Protein AF-R7FK61-F1 (afdb_monomer_lite)

Secondary structure (DSSP, 8-state):
---HHHHHHHHHHHHHHHHHHHHHHHTT-TT--HHHHHHHHHHHHHHHHHHHHHHHHHHHHHHHHHHHTT-----S------TTEEEEEEEEEEETTEEEEEEEEEEEPP--

Structure (mmCIF, N/CA/C/O backbone):
data_AF-R7FK61-F1
#
_entry.id   AF-R7FK61-F1
#
loop_
_atom_site.group_PDB
_atom_site.id
_atom_site.type_symbol
_atom_site.label_atom_id
_atom_site.label_alt_id
_atom_site.label_comp_id
_atom_site.label_asym_id
_atom_site.label_entity_id
_atom_site.label_seq_id
_atom_site.pdbx_PDB_ins_code
_atom_site.Cartn_x
_atom_site.Cartn_y
_atom_site.Cartn_z
_atom_site.occupancy
_atom_site.B_iso_or_equiv
_atom_site.auth_seq_id
_atom_site.auth_comp_id
_atom_site.auth_asym_id
_atom_site.auth_atom_id
_atom_site.pdbx_PDB_model_num
ATOM 1 N N . MET A 1 1 ? 27.140 25.616 -13.637 1.00 66.44 1 MET A N 1
ATOM 2 C CA . MET A 1 1 ? 25.991 25.425 -12.727 1.00 66.44 1 MET A CA 1
ATOM 3 C C . MET A 1 1 ? 24.996 24.550 -13.458 1.00 66.44 1 MET A C 1
ATOM 5 O O . MET A 1 1 ? 24.609 24.931 -14.553 1.00 66.44 1 MET A O 1
ATOM 9 N N . GLU A 1 2 ? 24.659 23.377 -12.923 1.00 71.50 2 GLU A N 1
ATOM 10 C CA . GLU A 1 2 ? 23.578 22.557 -13.493 1.00 71.50 2 GLU A CA 1
ATOM 11 C C . GLU A 1 2 ? 22.232 23.245 -13.276 1.00 71.50 2 GLU A C 1
ATOM 13 O O . GLU A 1 2 ? 22.000 23.845 -12.222 1.00 71.50 2 GLU A O 1
ATOM 18 N N . SER A 1 3 ? 21.357 23.182 -14.281 1.00 86.62 3 SER A N 1
ATOM 19 C CA . SER A 1 3 ? 20.007 23.713 -14.158 1.00 86.62 3 SER A CA 1
ATOM 20 C C . SER A 1 3 ? 19.199 22.845 -13.196 1.00 86.62 3 SER A C 1
ATOM 22 O O . SER A 1 3 ? 19.364 21.627 -13.127 1.00 86.62 3 SER A O 1
ATOM 24 N N . ARG A 1 4 ? 18.247 23.457 -12.484 1.00 83.62 4 ARG A N 1
ATOM 25 C CA . ARG A 1 4 ? 17.279 22.733 -11.643 1.00 83.62 4 ARG A CA 1
ATOM 26 C C . ARG A 1 4 ? 16.542 21.640 -12.430 1.00 83.62 4 ARG A C 1
ATOM 28 O O . ARG A 1 4 ? 16.201 20.609 -11.861 1.00 83.62 4 ARG A O 1
ATOM 35 N N . MET A 1 5 ? 16.314 21.861 -13.725 1.00 84.00 5 MET A N 1
ATOM 36 C CA . MET A 1 5 ? 15.658 20.904 -14.617 1.00 84.00 5 MET A CA 1
ATOM 37 C C . MET A 1 5 ? 16.532 19.670 -14.894 1.00 84.00 5 MET A C 1
ATOM 39 O O . MET A 1 5 ? 16.024 18.551 -14.864 1.00 84.00 5 MET A O 1
ATOM 43 N N . ASP A 1 6 ? 17.844 19.854 -15.051 1.00 82.81 6 ASP A N 1
ATOM 44 C CA . ASP A 1 6 ? 18.799 18.756 -15.257 1.00 82.81 6 ASP A CA 1
ATOM 45 C C . ASP A 1 6 ? 18.880 17.857 -14.018 1.00 82.81 6 ASP A C 1
ATOM 47 O O . ASP A 1 6 ? 18.952 16.632 -14.124 1.00 82.81 6 ASP A O 1
ATOM 51 N N . LEU A 1 7 ? 18.807 18.464 -12.828 1.00 84.50 7 LEU A N 1
ATOM 52 C CA . LEU A 1 7 ? 18.823 17.737 -11.561 1.00 84.50 7 LEU A CA 1
ATOM 53 C C . LEU A 1 7 ? 17.591 16.829 -11.407 1.00 84.50 7 LEU A C 1
ATOM 55 O O . LEU A 1 7 ? 17.720 15.684 -10.978 1.00 84.50 7 LEU A O 1
ATOM 59 N N . VAL A 1 8 ? 16.406 17.322 -11.784 1.00 84.75 8 VAL A N 1
ATOM 60 C CA . VAL A 1 8 ? 15.153 16.548 -11.741 1.00 84.75 8 VAL A CA 1
ATOM 61 C C . VAL A 1 8 ? 15.196 15.394 -12.741 1.00 84.75 8 VAL A C 1
ATOM 63 O O . VAL A 1 8 ? 14.881 14.264 -12.377 1.00 84.75 8 VAL A O 1
ATOM 66 N N . LEU A 1 9 ? 15.656 15.637 -13.972 1.00 85.00 9 LEU A N 1
ATOM 67 C CA . LEU A 1 9 ? 15.772 14.589 -14.992 1.00 85.00 9 LEU A CA 1
ATOM 68 C C . LEU A 1 9 ? 16.705 13.455 -14.552 1.00 85.00 9 LEU A C 1
ATOM 70 O O . LEU A 1 9 ? 16.355 12.285 -14.697 1.00 85.00 9 LEU A O 1
ATOM 74 N N . LYS A 1 10 ? 17.853 13.781 -13.947 1.00 83.94 10 LYS A N 1
ATOM 75 C CA . LYS A 1 10 ? 18.771 12.775 -13.389 1.00 83.94 10 LYS A CA 1
ATOM 76 C C . LYS A 1 10 ? 18.138 11.964 -12.259 1.00 83.94 10 LYS A C 1
ATOM 78 O O . LYS A 1 10 ? 18.364 10.758 -12.167 1.00 83.94 10 LYS A O 1
ATOM 83 N N . GLN A 1 11 ? 17.359 12.611 -11.391 1.00 84.69 11 GLN A N 1
ATOM 84 C CA . GLN A 1 11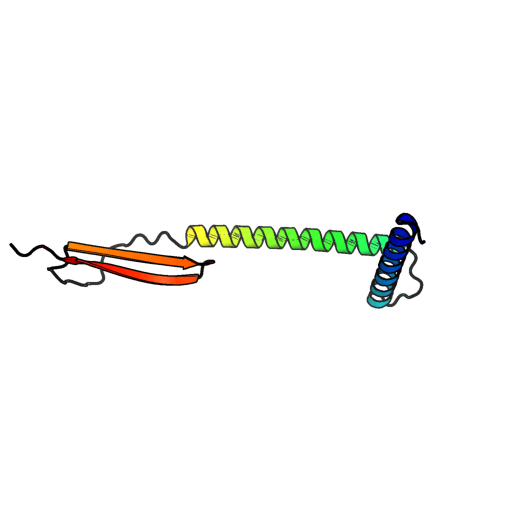 ? 16.654 11.921 -10.309 1.00 84.69 11 GLN A CA 1
ATOM 85 C C . GLN A 1 11 ? 15.610 10.944 -10.855 1.00 84.69 11 GLN A C 1
ATOM 87 O O . GLN A 1 11 ? 15.566 9.799 -10.409 1.00 84.69 11 GLN A O 1
ATOM 92 N N . GLU A 1 12 ? 14.813 11.360 -11.838 1.00 86.25 12 GLU A N 1
ATOM 93 C CA . GLU A 1 12 ? 13.793 10.502 -12.450 1.00 86.25 12 GLU A CA 1
ATOM 94 C C . GLU A 1 12 ? 14.413 9.333 -13.231 1.00 86.25 12 GLU A C 1
ATOM 96 O O . GLU A 1 12 ? 13.970 8.195 -13.084 1.00 86.25 12 GLU A O 1
ATOM 101 N N . GLN A 1 13 ? 15.511 9.561 -13.961 1.00 87.62 13 GLN A N 1
ATOM 102 C CA . GLN A 1 13 ? 16.265 8.486 -14.622 1.00 87.62 13 GLN A CA 1
ATOM 103 C C . GLN A 1 13 ? 16.819 7.461 -13.624 1.00 87.62 13 GLN A C 1
ATOM 105 O O . GLN A 1 13 ? 16.731 6.257 -13.855 1.00 87.62 13 GLN A O 1
ATOM 110 N N . SER A 1 14 ? 17.346 7.923 -12.485 1.00 91.44 14 SER A N 1
ATOM 111 C CA . SER A 1 14 ? 17.847 7.037 -11.427 1.00 91.44 14 SER A CA 1
ATOM 112 C C . SER A 1 14 ? 16.733 6.172 -10.827 1.00 91.44 14 SER A C 1
ATOM 114 O O . SER A 1 14 ? 16.907 4.964 -10.656 1.00 91.44 14 SER A O 1
ATOM 116 N N . LYS A 1 15 ? 15.558 6.758 -10.558 1.00 91.56 15 LYS A N 1
ATOM 117 C CA . LYS A 1 15 ? 14.387 6.014 -10.063 1.00 91.56 15 LYS A CA 1
ATOM 118 C C . LYS A 1 15 ? 13.894 4.981 -11.075 1.00 91.56 15 LYS A C 1
ATOM 120 O O . LYS A 1 15 ? 13.571 3.856 -10.686 1.00 91.56 15 LYS A O 1
ATOM 125 N N . TYR A 1 16 ? 13.844 5.352 -12.354 1.00 90.56 16 TYR A N 1
ATOM 126 C CA . TYR A 1 16 ? 13.462 4.443 -13.429 1.00 90.56 16 TYR A CA 1
ATOM 127 C C . TYR A 1 16 ? 14.396 3.229 -13.476 1.00 90.56 16 TYR A C 1
ATOM 129 O O . TYR A 1 16 ? 13.921 2.096 -13.431 1.00 90.56 16 TYR A O 1
ATOM 137 N N . GLU A 1 17 ? 15.713 3.446 -13.463 1.00 91.81 17 GLU A N 1
ATOM 138 C CA . GLU A 1 17 ? 16.687 2.354 -13.556 1.00 91.81 17 GLU A CA 1
ATOM 139 C C . GLU A 1 17 ? 16.605 1.410 -12.347 1.00 91.81 17 GLU A C 1
ATOM 141 O O . GLU A 1 17 ? 16.605 0.188 -12.494 1.00 91.81 17 GLU A O 1
ATOM 146 N N . GLN A 1 18 ? 16.439 1.958 -11.139 1.00 94.00 18 GLN A N 1
ATOM 147 C CA . GLN A 1 18 ? 16.221 1.150 -9.935 1.00 94.00 18 GLN A CA 1
ATOM 148 C C . GLN A 1 18 ? 14.954 0.294 -10.038 1.00 94.00 18 GLN A C 1
ATOM 150 O O . GLN A 1 18 ? 14.968 -0.885 -9.674 1.00 94.00 18 GLN A O 1
ATOM 155 N N . THR A 1 19 ? 13.870 0.870 -10.560 1.00 91.25 19 THR A N 1
ATOM 156 C CA . THR A 1 19 ? 12.595 0.167 -10.749 1.00 91.25 19 THR A CA 1
ATOM 157 C C . THR A 1 19 ? 12.740 -0.940 -11.787 1.00 91.25 19 THR A C 1
ATOM 159 O O . THR A 1 19 ? 12.369 -2.083 -11.521 1.00 91.25 19 THR A O 1
ATOM 162 N N . ARG A 1 20 ? 13.371 -0.644 -12.927 1.00 91.62 20 ARG A N 1
ATOM 163 C CA . ARG A 1 20 ? 13.679 -1.619 -13.976 1.00 91.62 20 ARG A CA 1
ATOM 164 C C . ARG A 1 20 ? 14.495 -2.785 -13.428 1.00 91.62 20 ARG A C 1
ATOM 166 O O . ARG A 1 20 ? 14.122 -3.941 -13.623 1.00 91.62 20 ARG A O 1
ATOM 173 N N . ILE A 1 21 ? 15.570 -2.508 -12.689 1.00 92.44 21 ILE A N 1
ATOM 174 C CA . ILE A 1 21 ? 16.411 -3.539 -12.063 1.00 92.44 21 ILE A CA 1
ATOM 175 C C . ILE A 1 21 ? 15.598 -4.393 -11.084 1.00 92.44 21 ILE A C 1
ATOM 177 O O . ILE A 1 21 ? 15.741 -5.615 -11.076 1.00 92.44 21 ILE A O 1
ATOM 181 N N . ARG A 1 22 ? 14.745 -3.777 -10.259 1.00 94.44 22 ARG A N 1
ATOM 182 C CA . ARG A 1 22 ? 13.895 -4.491 -9.297 1.00 94.44 22 ARG A CA 1
ATOM 183 C C . ARG A 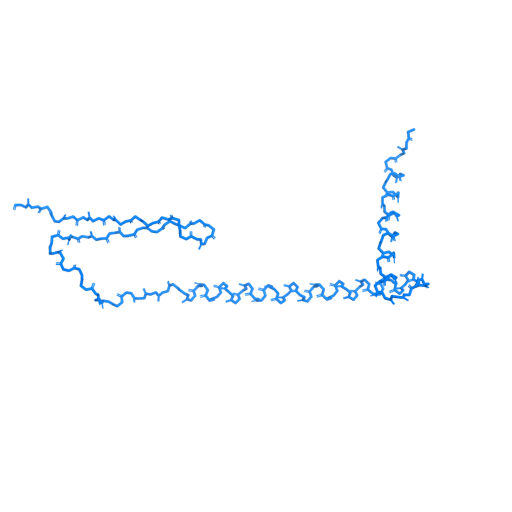1 22 ? 12.945 -5.457 -10.005 1.00 94.44 22 ARG A C 1
ATOM 185 O O . ARG A 1 22 ? 12.941 -6.639 -9.673 1.00 94.44 22 ARG A O 1
ATOM 192 N N . VAL A 1 23 ? 12.182 -4.962 -10.979 1.00 92.19 23 VAL A N 1
ATOM 193 C CA . VAL A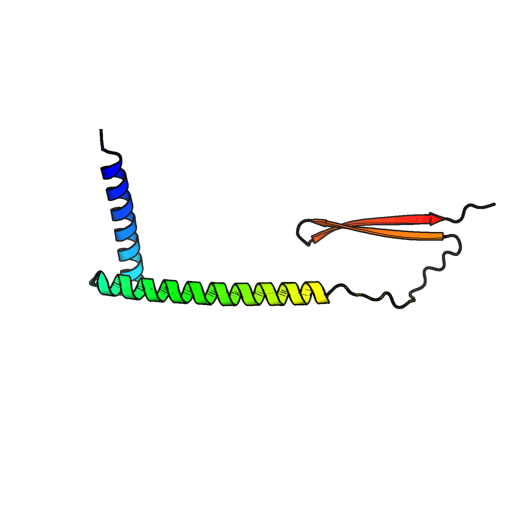 1 23 ? 11.153 -5.734 -11.695 1.00 92.19 23 VAL A CA 1
ATOM 194 C C . VAL A 1 23 ? 11.794 -6.862 -12.504 1.00 92.19 23 VAL A C 1
ATOM 196 O O . VAL A 1 23 ? 11.443 -8.028 -12.340 1.00 92.19 23 VAL A O 1
ATOM 199 N N . THR A 1 24 ? 12.817 -6.552 -13.303 1.00 91.12 24 THR A N 1
ATOM 200 C CA . THR A 1 24 ? 13.514 -7.558 -14.127 1.00 91.12 24 THR A CA 1
ATOM 201 C C . THR A 1 24 ? 14.162 -8.666 -13.293 1.00 91.12 24 THR A C 1
ATOM 203 O O . THR A 1 24 ? 14.166 -9.825 -13.708 1.00 91.12 24 THR A O 1
ATOM 206 N N . ARG A 1 25 ? 14.685 -8.345 -12.098 1.00 91.50 25 ARG A N 1
ATOM 207 C CA . ARG A 1 25 ? 15.209 -9.345 -11.154 1.00 91.50 25 ARG A CA 1
ATOM 208 C C . ARG A 1 25 ? 14.104 -10.173 -10.514 1.00 91.50 25 ARG A C 1
ATOM 210 O O . ARG A 1 25 ? 14.253 -11.385 -10.445 1.00 91.50 25 ARG A O 1
ATOM 217 N N . HIS A 1 26 ? 13.023 -9.542 -10.058 1.00 91.50 26 HIS A N 1
ATOM 218 C CA . HIS A 1 26 ? 11.911 -10.245 -9.419 1.00 91.50 26 HIS A CA 1
ATOM 219 C C . HIS A 1 26 ? 11.271 -11.273 -10.363 1.00 91.50 26 HIS A C 1
ATOM 221 O O . HIS A 1 26 ? 11.002 -12.401 -9.960 1.00 91.50 26 HIS A O 1
ATOM 227 N N . HIS A 1 27 ? 11.134 -10.918 -11.643 1.00 89.00 27 HIS A N 1
ATOM 228 C CA . HIS A 1 27 ? 10.557 -11.781 -12.675 1.00 89.00 27 HIS A CA 1
ATOM 229 C C . HIS A 1 27 ? 11.586 -12.625 -13.444 1.00 89.00 27 HIS A C 1
ATOM 231 O O . HIS A 1 27 ? 11.231 -13.273 -14.426 1.00 89.00 27 HIS A O 1
ATOM 237 N N . ASN A 1 28 ? 12.862 -12.627 -13.032 1.00 90.56 28 ASN A N 1
ATOM 238 C CA . ASN A 1 28 ? 13.955 -13.351 -13.698 1.00 90.56 28 ASN A CA 1
ATOM 239 C C . ASN A 1 28 ? 14.061 -13.107 -15.222 1.00 90.56 28 ASN A C 1
ATOM 241 O O . ASN A 1 28 ? 14.549 -13.963 -15.960 1.00 90.56 28 ASN A O 1
ATOM 245 N N . ASN A 1 29 ? 13.660 -11.928 -15.703 1.00 89.62 29 ASN A N 1
ATOM 246 C CA . ASN A 1 29 ? 13.718 -11.554 -17.115 1.00 89.62 29 ASN A CA 1
ATOM 247 C C . ASN A 1 29 ? 14.466 -10.227 -17.282 1.00 89.62 29 ASN A C 1
ATOM 249 O O . ASN A 1 29 ? 13.919 -9.150 -17.060 1.00 89.62 29 ASN A O 1
ATOM 253 N N . ARG A 1 30 ? 15.732 -10.309 -17.707 1.00 84.94 30 ARG A N 1
ATOM 254 C CA . ARG A 1 30 ? 16.615 -9.142 -17.888 1.00 84.94 30 ARG A CA 1
ATOM 255 C C . ARG A 1 30 ? 16.291 -8.302 -19.127 1.00 84.94 30 ARG A C 1
ATOM 257 O O . ARG A 1 30 ? 16.696 -7.146 -19.177 1.00 84.94 30 ARG A O 1
ATOM 264 N N . ASN A 1 31 ? 15.565 -8.863 -20.093 1.00 88.38 31 ASN A N 1
ATOM 265 C CA . ASN A 1 31 ? 15.281 -8.231 -21.386 1.00 88.38 31 ASN A CA 1
ATOM 266 C C . ASN A 1 31 ? 13.831 -7.742 -21.494 1.00 88.38 31 ASN A C 1
ATOM 268 O O . ASN A 1 31 ? 13.312 -7.587 -22.595 1.00 88.38 31 ASN A O 1
ATOM 272 N N . MET A 1 32 ? 13.180 -7.513 -20.355 1.00 90.19 32 MET A N 1
ATOM 273 C CA . MET A 1 32 ? 11.808 -7.028 -20.302 1.00 90.19 32 MET A CA 1
ATOM 274 C C . MET A 1 32 ? 11.685 -5.648 -20.960 1.00 90.19 32 MET A C 1
ATOM 276 O O . MET A 1 32 ? 12.506 -4.752 -20.731 1.00 90.19 32 MET A O 1
ATOM 280 N N . SER A 1 33 ? 10.665 -5.481 -21.791 1.00 92.88 33 SER A N 1
ATOM 281 C CA . SER A 1 33 ? 10.330 -4.205 -22.410 1.00 92.88 33 SER A CA 1
ATOM 282 C C . SER A 1 33 ? 9.692 -3.251 -21.400 1.00 92.88 33 SER A C 1
ATOM 284 O O . SER A 1 33 ? 9.087 -3.663 -20.413 1.00 92.88 33 SER A O 1
ATOM 286 N N . ASP A 1 34 ? 9.781 -1.952 -21.671 1.00 90.19 34 ASP A N 1
ATOM 287 C CA . ASP A 1 34 ? 9.175 -0.921 -20.820 1.00 90.19 34 ASP A CA 1
ATOM 288 C C . ASP A 1 34 ? 7.662 -1.095 -20.711 1.00 90.19 34 ASP A C 1
ATOM 290 O O . ASP A 1 34 ? 7.088 -0.845 -19.657 1.00 90.19 34 ASP A O 1
ATOM 294 N N . LYS A 1 35 ? 7.026 -1.579 -21.784 1.00 93.62 35 LYS A N 1
ATOM 295 C CA . LYS A 1 35 ? 5.599 -1.892 -21.795 1.00 93.62 35 LYS A CA 1
ATOM 296 C C . LYS A 1 35 ? 5.264 -2.995 -20.788 1.00 93.62 35 LYS A C 1
ATOM 298 O O . LYS A 1 35 ? 4.377 -2.797 -19.970 1.00 93.62 35 LYS A O 1
ATOM 303 N N . GLU A 1 36 ? 6.000 -4.105 -20.814 1.00 91.12 36 GLU A N 1
ATOM 304 C CA . GLU A 1 36 ? 5.810 -5.214 -19.866 1.00 91.12 36 GLU A CA 1
ATOM 305 C C . GLU A 1 36 ? 6.082 -4.773 -18.421 1.00 91.12 36 GLU A C 1
ATOM 307 O O . GLU A 1 36 ? 5.347 -5.144 -17.512 1.00 91.12 36 GLU A O 1
ATOM 312 N N . ILE A 1 37 ? 7.099 -3.931 -18.198 1.00 91.94 37 ILE A N 1
ATOM 313 C CA . ILE A 1 37 ? 7.378 -3.365 -16.869 1.00 91.94 37 ILE A CA 1
ATOM 314 C C . ILE A 1 37 ? 6.198 -2.513 -16.388 1.00 91.94 37 ILE A C 1
ATOM 316 O O . ILE A 1 37 ? 5.802 -2.623 -15.232 1.00 91.94 37 ILE A O 1
ATOM 320 N N . ILE A 1 38 ? 5.634 -1.662 -17.251 1.00 92.38 38 ILE A N 1
ATOM 321 C CA . ILE A 1 38 ? 4.485 -0.814 -16.904 1.00 92.38 38 ILE A CA 1
ATOM 322 C C . ILE A 1 38 ? 3.247 -1.660 -16.594 1.00 92.38 38 ILE A C 1
ATOM 324 O O . ILE A 1 38 ? 2.555 -1.357 -15.626 1.00 92.38 38 ILE A O 1
ATOM 328 N N . GLU A 1 39 ? 2.977 -2.705 -17.379 1.00 93.00 39 GLU A N 1
ATOM 329 C CA . GLU A 1 39 ? 1.854 -3.624 -17.145 1.00 93.00 39 GLU A CA 1
ATOM 330 C C . GLU A 1 39 ? 1.987 -4.319 -15.782 1.00 93.00 39 GLU A C 1
ATOM 332 O O . GLU A 1 39 ? 1.068 -4.248 -14.972 1.00 93.00 39 GLU A O 1
ATOM 337 N N . LEU A 1 40 ? 3.168 -4.856 -15.458 1.00 93.50 40 LEU A N 1
ATOM 338 C CA . LEU A 1 40 ? 3.421 -5.470 -14.148 1.00 93.50 40 LEU A CA 1
ATOM 339 C C . LEU A 1 40 ? 3.271 -4.481 -12.989 1.00 93.50 40 LEU A C 1
ATOM 341 O O . LEU A 1 40 ? 2.711 -4.812 -11.948 1.00 93.50 40 LEU A O 1
ATOM 345 N N . LEU A 1 41 ? 3.761 -3.250 -13.155 1.00 92.81 41 LEU A N 1
ATOM 346 C CA . LEU A 1 41 ? 3.605 -2.215 -12.134 1.00 92.81 41 LEU A CA 1
ATOM 347 C C . LEU A 1 41 ? 2.139 -1.801 -11.955 1.00 92.81 41 LEU A C 1
ATOM 349 O O . LEU A 1 41 ? 1.745 -1.448 -10.844 1.00 92.81 41 LEU A O 1
ATOM 353 N N . ALA A 1 42 ? 1.333 -1.822 -13.018 1.00 93.00 42 ALA A N 1
ATOM 354 C CA . ALA A 1 42 ? -0.096 -1.547 -12.927 1.00 93.00 42 ALA A CA 1
ATOM 355 C C . ALA A 1 42 ? -0.813 -2.632 -12.111 1.00 93.00 42 ALA A C 1
ATOM 357 O O . ALA A 1 42 ? -1.584 -2.289 -11.210 1.00 93.00 42 ALA A O 1
ATOM 358 N N . ASP A 1 43 ? -0.480 -3.901 -12.355 1.00 93.88 43 ASP A N 1
ATOM 359 C CA . ASP A 1 43 ? -0.998 -5.039 -11.593 1.00 93.88 43 ASP A CA 1
ATOM 360 C C . ASP A 1 43 ? -0.582 -4.957 -10.111 1.00 93.88 43 ASP A C 1
ATOM 362 O O . ASP A 1 43 ? -1.426 -5.081 -9.221 1.00 93.88 43 ASP A O 1
ATOM 366 N N . GLU A 1 44 ? 0.693 -4.647 -9.821 1.00 91.88 44 GLU A N 1
ATOM 367 C CA . GLU A 1 44 ? 1.180 -4.424 -8.446 1.00 91.88 44 GLU A CA 1
ATOM 368 C C . GLU A 1 44 ? 0.374 -3.317 -7.738 1.00 91.88 44 GLU A C 1
ATOM 370 O O . GLU A 1 44 ? -0.007 -3.445 -6.571 1.00 91.88 44 GLU A O 1
ATOM 375 N N . VAL A 1 45 ? 0.098 -2.207 -8.430 1.00 93.88 45 VAL A N 1
ATOM 376 C CA . VAL A 1 45 ? -0.688 -1.092 -7.877 1.00 93.88 45 VAL A CA 1
ATOM 377 C C . VAL A 1 45 ? -2.124 -1.516 -7.579 1.00 93.88 45 VAL A C 1
ATOM 379 O O . VAL A 1 45 ? -2.685 -1.090 -6.564 1.00 93.88 45 VAL A O 1
ATOM 382 N N . GLU A 1 46 ? -2.735 -2.329 -8.436 1.00 94.88 46 GLU A N 1
ATOM 383 C CA . GLU A 1 46 ? -4.077 -2.855 -8.202 1.00 94.88 46 GLU A CA 1
ATOM 384 C C . GLU A 1 46 ? -4.116 -3.796 -6.991 1.00 94.88 46 GLU A C 1
ATOM 386 O O . GLU A 1 46 ? -4.990 -3.649 -6.130 1.00 94.88 46 GLU A O 1
ATOM 391 N N . GLU A 1 47 ? -3.118 -4.669 -6.842 1.00 94.31 47 GLU A N 1
ATOM 392 C CA . GLU A 1 47 ? -2.971 -5.522 -5.660 1.00 94.31 47 GLU A CA 1
ATOM 393 C C . GLU A 1 47 ? -2.854 -4.686 -4.376 1.00 94.31 47 GLU A C 1
ATOM 395 O O . GLU A 1 47 ? -3.575 -4.924 -3.401 1.00 94.31 47 GLU A O 1
ATOM 400 N N . TYR A 1 48 ? -2.009 -3.647 -4.371 1.00 94.44 48 TYR A N 1
ATOM 401 C CA . TYR A 1 48 ? -1.878 -2.761 -3.212 1.00 94.44 48 TYR A CA 1
ATOM 402 C C . TYR A 1 48 ? -3.183 -2.038 -2.875 1.00 94.44 48 TYR A C 1
ATOM 404 O O . TYR A 1 48 ? -3.521 -1.909 -1.697 1.00 94.44 48 TYR A O 1
ATOM 412 N N . ARG A 1 49 ? -3.947 -1.594 -3.879 1.00 93.69 49 ARG A N 1
ATOM 413 C CA . ARG A 1 49 ? -5.263 -0.974 -3.656 1.00 93.69 49 ARG A CA 1
ATOM 414 C C . ARG A 1 49 ? -6.244 -1.945 -3.009 1.00 93.69 49 ARG A C 1
ATOM 416 O O . ARG A 1 49 ? -6.975 -1.539 -2.108 1.00 93.69 49 ARG A O 1
ATOM 423 N N . ASN A 1 50 ? -6.257 -3.204 -3.437 1.00 95.06 50 ASN A N 1
ATOM 424 C CA . ASN A 1 50 ? -7.124 -4.222 -2.845 1.00 95.06 50 ASN A CA 1
ATOM 425 C C . ASN A 1 50 ? -6.723 -4.522 -1.397 1.00 95.06 50 ASN A C 1
ATOM 427 O O . ASN A 1 50 ? -7.577 -4.499 -0.514 1.00 95.06 50 ASN A O 1
ATOM 431 N N . ARG A 1 51 ? -5.423 -4.656 -1.119 1.00 93.12 51 ARG A N 1
ATOM 432 C CA . ARG A 1 51 ? -4.909 -4.840 0.249 1.00 93.12 51 ARG A CA 1
ATOM 433 C C . ARG A 1 51 ? -5.258 -3.677 1.178 1.00 93.12 51 ARG A C 1
ATOM 435 O O . ARG A 1 51 ? -5.562 -3.903 2.345 1.00 93.12 51 ARG A O 1
ATOM 442 N N . ILE A 1 52 ? -5.229 -2.437 0.682 1.00 93.75 52 ILE A N 1
ATOM 443 C CA . ILE A 1 52 ? -5.658 -1.263 1.460 1.00 93.75 52 ILE A CA 1
ATOM 444 C C . ILE A 1 52 ? -7.147 -1.367 1.809 1.00 93.75 52 ILE A C 1
ATOM 446 O O . ILE A 1 52 ? -7.500 -1.164 2.967 1.00 93.75 52 ILE A O 1
ATOM 450 N N . LYS A 1 53 ? -8.010 -1.740 0.854 1.00 94.38 53 LYS A N 1
ATOM 451 C CA . LYS A 1 53 ? -9.448 -1.929 1.120 1.00 94.38 53 LYS A CA 1
ATOM 452 C C . LYS A 1 53 ? -9.698 -2.996 2.186 1.00 94.38 53 LYS A C 1
ATOM 454 O O . LYS A 1 53 ? -10.447 -2.747 3.123 1.00 94.38 53 LYS A O 1
ATOM 459 N N . GLU A 1 54 ? -9.033 -4.146 2.088 1.00 93.69 54 GLU A N 1
ATOM 460 C CA . GLU A 1 54 ? -9.135 -5.209 3.099 1.00 93.69 54 GLU A CA 1
ATOM 461 C C . GLU A 1 54 ? -8.704 -4.706 4.485 1.00 93.69 54 GLU A C 1
ATOM 463 O O . GLU A 1 54 ? -9.373 -4.950 5.491 1.00 93.69 54 GLU A O 1
ATOM 468 N N . GLN A 1 55 ? -7.606 -3.947 4.558 1.00 91.69 55 GLN A N 1
ATOM 469 C CA . GLN A 1 55 ? -7.146 -3.346 5.810 1.00 91.69 55 GLN A CA 1
ATOM 470 C C . GLN A 1 55 ? -8.147 -2.331 6.376 1.00 91.69 55 GLN A C 1
ATOM 472 O O . GLN A 1 55 ? -8.372 -2.312 7.587 1.00 91.69 55 GLN A O 1
ATOM 477 N N . GLU A 1 56 ? -8.772 -1.510 5.534 1.00 90.19 56 GLU A N 1
ATOM 478 C CA . GLU A 1 56 ? -9.818 -0.570 5.948 1.00 90.19 56 GLU A CA 1
ATOM 479 C C . GLU A 1 56 ? -11.056 -1.296 6.494 1.00 90.19 56 GLU A C 1
ATOM 481 O O . GLU A 1 56 ? -11.593 -0.899 7.533 1.00 90.19 56 GLU A O 1
ATOM 486 N N . GLU A 1 57 ? -11.475 -2.392 5.859 1.00 91.12 57 GLU A N 1
ATOM 487 C CA . GLU A 1 57 ? -12.564 -3.246 6.345 1.00 91.12 57 GLU A CA 1
ATOM 488 C C . GLU A 1 57 ? -12.224 -3.892 7.692 1.00 91.12 57 GLU A C 1
ATOM 490 O O . GLU A 1 57 ? -13.040 -3.870 8.619 1.00 91.12 57 GLU A O 1
ATOM 495 N N . HIS A 1 58 ? -10.997 -4.393 7.853 1.00 85.88 58 HIS A N 1
ATOM 496 C CA . HIS A 1 58 ? -10.519 -4.915 9.131 1.00 85.88 58 HIS A CA 1
ATOM 497 C C . HIS A 1 58 ? -10.520 -3.847 10.228 1.00 85.88 58 HIS A C 1
ATOM 499 O O . HIS A 1 58 ? -10.980 -4.113 11.340 1.00 85.88 58 HIS A O 1
ATOM 505 N N . ILE A 1 59 ? -10.052 -2.632 9.928 1.00 84.50 59 ILE A N 1
ATOM 506 C CA . ILE A 1 59 ? -10.080 -1.507 10.871 1.00 84.50 59 ILE A CA 1
ATOM 507 C C . ILE A 1 59 ? -11.520 -1.167 11.253 1.00 84.50 59 ILE A C 1
ATOM 509 O O . ILE A 1 59 ? -11.797 -0.945 12.432 1.00 84.50 59 ILE A O 1
ATOM 513 N N . LYS A 1 60 ? -12.445 -1.143 10.289 1.00 86.50 60 LYS A N 1
ATOM 514 C CA . LYS A 1 60 ? -13.865 -0.888 10.547 1.00 86.50 60 LYS A CA 1
ATOM 515 C C . LYS A 1 60 ? -14.456 -1.943 11.480 1.00 86.50 60 LYS A C 1
ATOM 517 O O . LYS A 1 60 ? -15.019 -1.590 12.507 1.00 86.50 60 LYS A O 1
ATOM 522 N N . HIS A 1 61 ? -14.242 -3.221 11.190 1.00 80.19 61 HIS A N 1
ATOM 523 C CA . HIS A 1 61 ? -14.730 -4.310 12.030 1.00 80.19 61 HIS A CA 1
ATOM 524 C C . HIS A 1 61 ? -14.114 -4.297 13.441 1.00 80.19 61 HIS A C 1
ATOM 526 O O . HIS A 1 61 ? -14.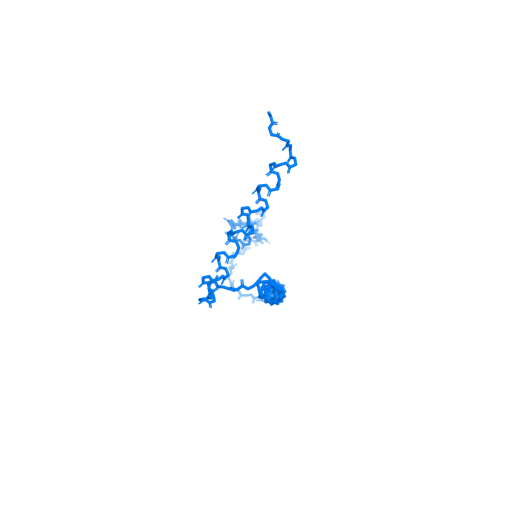796 -4.591 14.422 1.00 80.19 61 HIS A O 1
ATOM 532 N N . LEU A 1 62 ? -12.836 -3.928 13.577 1.00 75.00 62 LEU A N 1
ATOM 533 C CA . LEU A 1 62 ? -12.207 -3.740 14.888 1.00 75.00 62 LEU A CA 1
ATOM 534 C C . LEU A 1 62 ? -12.806 -2.554 15.650 1.00 75.00 62 LEU A C 1
ATOM 536 O O . LEU A 1 62 ? -13.030 -2.675 16.852 1.00 75.00 62 LEU A O 1
ATOM 540 N N . LYS A 1 63 ? -13.110 -1.441 14.972 1.00 70.62 63 LYS A N 1
ATOM 541 C CA . LYS A 1 63 ? -13.828 -0.306 15.573 1.00 70.62 63 LYS A CA 1
ATOM 542 C C . LYS A 1 63 ? -15.234 -0.703 16.015 1.00 70.62 63 LYS A C 1
ATOM 544 O O . LYS A 1 63 ? -15.611 -0.381 17.134 1.00 70.62 63 LYS A O 1
ATOM 549 N N . ASP A 1 64 ? -15.971 -1.444 15.193 1.00 72.00 64 ASP A N 1
ATOM 550 C CA . ASP A 1 64 ? -17.321 -1.913 15.524 1.00 72.00 64 ASP A CA 1
ATOM 551 C C . ASP A 1 64 ? -17.296 -2.853 16.745 1.00 72.00 64 ASP A C 1
ATOM 553 O O . ASP A 1 64 ? -18.107 -2.709 17.660 1.00 72.00 64 ASP A O 1
ATOM 557 N N . LYS A 1 65 ? -16.300 -3.748 16.830 1.00 61.94 65 LYS A N 1
ATOM 558 C CA . LYS A 1 65 ? -16.060 -4.584 18.019 1.00 61.94 65 LYS A CA 1
ATOM 559 C C . LYS A 1 65 ? -15.637 -3.785 19.249 1.00 61.94 65 LYS A C 1
ATOM 561 O O . LYS A 1 65 ? -16.056 -4.120 20.350 1.00 61.94 65 LYS A O 1
ATOM 566 N N . GLN A 1 66 ? -14.818 -2.748 19.085 1.00 55.31 66 GLN A N 1
ATOM 567 C CA . GLN A 1 66 ? -14.422 -1.865 20.183 1.00 55.31 66 GLN A CA 1
ATOM 568 C C . GLN A 1 66 ? -15.625 -1.072 20.716 1.00 55.31 66 GLN A C 1
ATOM 570 O O . GLN A 1 66 ? -15.753 -0.914 21.924 1.00 55.31 66 GLN A O 1
ATOM 575 N N . ILE A 1 67 ? -16.535 -0.639 19.837 1.00 53.44 67 ILE A N 1
ATOM 576 C CA . ILE A 1 67 ? -17.782 0.047 20.207 1.00 53.44 67 ILE A CA 1
ATOM 577 C C . ILE A 1 67 ? -18.773 -0.921 20.879 1.00 53.44 67 ILE A C 1
ATOM 579 O O . ILE A 1 67 ? -19.478 -0.523 21.801 1.00 53.44 67 ILE A O 1
ATOM 583 N N . GLN A 1 68 ? -18.798 -2.200 20.489 1.00 49.41 68 GLN A N 1
ATOM 584 C CA . GLN A 1 68 ? -19.578 -3.236 21.187 1.00 49.41 68 GLN A CA 1
ATOM 585 C C . GLN A 1 68 ? -18.939 -3.719 22.503 1.00 49.41 68 GLN A C 1
ATOM 587 O O . GLN A 1 68 ? -19.613 -4.361 23.304 1.00 49.41 68 GLN A O 1
ATOM 592 N N . GLY A 1 69 ? -17.657 -3.430 22.737 1.00 48.91 69 GLY A N 1
ATOM 593 C CA . GLY A 1 69 ? -16.872 -3.960 23.854 1.00 48.91 69 GLY A CA 1
ATOM 594 C C . GLY A 1 69 ? -16.980 -3.201 25.178 1.00 48.91 69 GLY A C 1
ATOM 595 O O . GLY A 1 69 ? -16.285 -3.572 26.120 1.00 48.91 69 GLY A O 1
ATOM 596 N N . GLU A 1 70 ? -17.811 -2.162 25.285 1.00 46.84 70 GLU A N 1
ATOM 597 C CA . GLU A 1 70 ? -17.905 -1.358 26.513 1.00 46.84 70 GLU A CA 1
ATOM 598 C C . GLU A 1 70 ? -19.336 -0.869 26.800 1.00 46.84 70 GLU A C 1
ATOM 600 O O . GLU A 1 70 ? -19.581 0.295 27.100 1.00 46.84 70 GLU A O 1
ATOM 605 N N . VAL A 1 71 ? -20.303 -1.788 26.746 1.00 45.62 71 VAL A N 1
ATOM 606 C CA . VAL A 1 71 ? -21.533 -1.667 27.544 1.00 45.62 71 VAL A CA 1
ATOM 607 C C . VAL A 1 71 ? -21.558 -2.851 28.497 1.00 45.62 71 VAL A C 1
ATOM 609 O O . VAL A 1 71 ? -22.208 -3.865 28.265 1.00 45.62 71 VAL A O 1
ATOM 612 N N . VAL A 1 72 ? -20.767 -2.741 29.562 1.00 44.62 72 VAL A N 1
ATOM 613 C CA . VAL A 1 72 ? -21.010 -3.531 30.765 1.00 44.62 72 VAL A CA 1
ATOM 614 C C . VAL A 1 72 ? -22.116 -2.790 31.501 1.00 44.62 72 VAL A C 1
ATOM 616 O O . VAL A 1 72 ? -21.857 -1.803 32.189 1.00 44.62 72 VAL A O 1
ATOM 619 N N . GLU A 1 73 ? -23.360 -3.230 31.321 1.00 41.66 73 GLU A N 1
ATOM 620 C CA . GLU A 1 73 ? -24.362 -2.985 32.351 1.00 41.66 73 GLU A CA 1
ATOM 621 C C . GLU A 1 73 ? -23.816 -3.643 33.619 1.00 41.66 73 GLU A C 1
ATOM 623 O O . GLU A 1 73 ? -23.650 -4.862 33.689 1.00 41.66 73 GLU A O 1
ATOM 628 N N . LEU A 1 74 ? -23.416 -2.810 34.584 1.00 40.09 74 LEU A N 1
ATOM 629 C CA . LEU A 1 74 ? -23.078 -3.241 35.933 1.00 40.09 74 LEU A CA 1
ATOM 630 C C . LEU A 1 74 ? -24.372 -3.721 36.592 1.00 40.09 74 LEU A C 1
ATOM 632 O O . LEU A 1 74 ? -24.952 -3.029 37.429 1.00 40.09 74 LEU A O 1
ATOM 636 N N . ASP A 1 75 ? -24.820 -4.909 36.195 1.00 38.41 75 ASP A N 1
ATOM 637 C CA . ASP A 1 75 ? -25.747 -5.690 36.985 1.00 38.41 75 ASP A CA 1
ATOM 638 C C . ASP A 1 75 ? -25.016 -6.034 38.280 1.00 38.41 75 ASP A C 1
ATOM 640 O O . ASP A 1 75 ? -24.050 -6.793 38.335 1.00 38.41 75 ASP A O 1
ATOM 644 N N . THR A 1 76 ? -25.435 -5.300 39.300 1.00 46.12 76 THR A N 1
ATOM 645 C CA . THR A 1 76 ? -25.349 -5.562 40.727 1.00 46.12 76 THR A CA 1
ATOM 646 C C . THR A 1 76 ? -24.570 -6.805 41.174 1.00 46.12 76 THR A C 1
ATOM 648 O O . THR A 1 76 ? -24.880 -7.931 40.801 1.00 46.12 76 THR A O 1
ATOM 651 N N . THR A 1 77 ? -23.729 -6.566 42.184 1.00 45.81 77 THR A N 1
ATOM 652 C CA . THR A 1 77 ? -23.262 -7.494 43.233 1.00 45.81 77 THR A CA 1
ATOM 653 C C . THR A 1 77 ? -21.934 -8.229 43.020 1.00 45.81 77 THR A C 1
ATOM 655 O O . THR A 1 77 ? -21.865 -9.367 42.577 1.00 45.81 77 THR A O 1
ATOM 658 N N . ALA A 1 78 ? -20.870 -7.611 43.539 1.00 38.22 78 ALA A N 1
ATOM 659 C CA . ALA A 1 78 ? -19.934 -8.314 44.411 1.00 38.22 78 ALA A CA 1
ATOM 660 C C . ALA A 1 78 ? -19.563 -7.381 45.576 1.00 38.22 78 ALA A C 1
ATOM 662 O O . ALA A 1 78 ? -18.954 -6.328 45.399 1.00 38.22 78 ALA A O 1
ATOM 663 N N . GLU A 1 79 ? -20.056 -7.761 46.747 1.00 46.34 79 GLU A N 1
ATOM 664 C CA . GLU A 1 79 ? -19.920 -7.168 48.076 1.00 46.34 79 GLU A CA 1
ATOM 665 C C . GLU A 1 79 ? -18.583 -6.455 48.359 1.00 46.34 79 GLU A C 1
ATOM 667 O O . GLU A 1 79 ? -17.557 -7.080 48.612 1.00 46.34 79 GLU A O 1
ATOM 672 N N . ILE A 1 80 ? -18.631 -5.126 48.474 1.00 47.16 80 ILE A N 1
ATOM 673 C CA . ILE A 1 80 ? -17.826 -4.400 49.464 1.00 47.16 80 ILE A CA 1
ATOM 674 C C . ILE A 1 80 ? -18.836 -3.671 50.349 1.00 47.16 80 ILE A C 1
ATOM 676 O O . ILE A 1 80 ? -19.191 -2.519 50.109 1.00 47.16 80 ILE A O 1
ATOM 680 N N . ILE A 1 81 ? -19.373 -4.382 51.342 1.00 50.78 81 ILE A N 1
ATOM 681 C CA . ILE A 1 81 ? -20.209 -3.777 52.384 1.00 50.78 81 ILE A CA 1
ATOM 682 C C . ILE A 1 81 ? -19.264 -3.129 53.399 1.00 50.78 81 ILE A C 1
ATOM 684 O O . ILE A 1 81 ? -19.031 -3.650 54.486 1.00 50.78 81 ILE A O 1
ATOM 688 N N . ASP A 1 82 ? -18.696 -1.984 53.032 1.00 52.91 82 ASP A N 1
ATOM 689 C CA . ASP A 1 82 ? -18.277 -1.003 54.025 1.00 52.91 82 ASP A CA 1
ATOM 690 C C . ASP A 1 82 ? -19.414 0.016 54.145 1.00 52.91 82 ASP A C 1
ATOM 692 O O . ASP A 1 82 ? -19.585 0.911 53.313 1.00 52.91 82 ASP A O 1
ATOM 696 N N . ASN A 1 83 ? -20.250 -0.169 55.170 1.00 60.06 83 ASN A N 1
ATOM 697 C CA . ASN A 1 83 ? -21.469 0.613 55.407 1.00 60.06 83 ASN A CA 1
ATOM 698 C C . ASN A 1 83 ? -21.214 2.121 55.576 1.00 60.06 83 ASN A C 1
ATOM 700 O O . ASN A 1 83 ? -22.169 2.907 55.566 1.00 60.06 83 ASN A O 1
ATOM 704 N N . ASN A 1 84 ? -19.954 2.535 55.721 1.00 65.81 84 ASN A N 1
ATOM 705 C CA . ASN A 1 84 ? -19.558 3.929 55.872 1.00 65.81 84 ASN A CA 1
ATOM 706 C C . ASN A 1 84 ? -19.235 4.617 54.542 1.00 65.81 84 ASN A C 1
ATOM 708 O O . ASN A 1 84 ? -19.105 5.843 54.512 1.00 65.81 84 ASN A O 1
ATOM 712 N N . ILE A 1 85 ? -19.142 3.877 53.436 1.00 68.44 85 ILE A N 1
ATOM 713 C CA . ILE A 1 85 ? -18.906 4.460 52.118 1.00 68.44 85 ILE A CA 1
ATOM 714 C C . ILE A 1 85 ? -20.232 4.997 51.564 1.00 68.44 85 ILE A C 1
ATOM 716 O O . ILE A 1 85 ? -21.230 4.287 51.453 1.00 68.44 85 ILE A O 1
ATOM 720 N N . LYS A 1 86 ? -20.258 6.293 51.249 1.00 75.69 86 LYS A N 1
ATOM 721 C CA . LYS A 1 86 ? -21.390 6.984 50.619 1.00 75.69 86 LYS A CA 1
ATOM 722 C C . LYS A 1 86 ? -21.339 6.869 49.098 1.00 75.69 86 LYS A C 1
ATOM 724 O O . LYS A 1 86 ? -22.381 6.767 48.465 1.00 75.69 86 LYS A O 1
ATOM 729 N N . GLU A 1 87 ? -20.143 6.940 48.523 1.00 74.81 87 GLU A N 1
ATOM 730 C CA . GLU A 1 87 ? -19.939 6.959 47.075 1.00 74.81 87 GLU A CA 1
ATOM 731 C C . GLU A 1 87 ? -18.528 6.461 46.742 1.00 74.81 87 GLU A C 1
ATOM 733 O O . GLU A 1 87 ? -17.562 6.815 47.426 1.00 74.81 87 GLU A O 1
ATOM 738 N N . ILE A 1 88 ? -18.410 5.656 45.687 1.00 76.81 88 ILE A N 1
ATOM 739 C CA . ILE A 1 88 ? -17.132 5.242 45.105 1.00 76.81 88 ILE A CA 1
ATOM 740 C C . ILE A 1 88 ? -17.086 5.805 43.691 1.00 76.81 88 ILE A C 1
ATOM 742 O O . ILE A 1 88 ? -17.971 5.530 42.884 1.00 76.81 88 ILE A O 1
ATOM 746 N N . THR A 1 89 ? -16.052 6.582 43.384 1.00 78.00 89 THR A N 1
ATOM 747 C CA . THR A 1 89 ? -15.815 7.099 42.035 1.00 78.00 89 THR A CA 1
ATOM 748 C C . THR A 1 89 ? -14.495 6.550 41.524 1.00 78.00 89 THR A C 1
ATOM 750 O O . THR A 1 89 ? -13.433 6.884 42.054 1.00 78.00 89 THR A O 1
ATOM 753 N N . THR A 1 90 ? -14.547 5.738 40.473 1.00 75.19 90 THR A N 1
ATOM 754 C CA . THR A 1 90 ? -13.355 5.211 39.803 1.00 75.19 90 THR A CA 1
ATOM 755 C C . THR A 1 90 ? -13.159 5.927 38.475 1.00 75.19 90 THR A C 1
ATOM 757 O O . THR A 1 90 ? -14.064 5.990 37.649 1.00 75.19 90 THR A O 1
ATOM 760 N N . THR A 1 91 ? -11.972 6.492 38.268 1.00 83.25 91 THR A N 1
ATOM 761 C CA . THR A 1 91 ? -11.588 7.186 37.036 1.00 83.25 91 THR A CA 1
ATOM 762 C C . THR A 1 91 ? -10.395 6.481 36.406 1.00 83.25 91 THR A C 1
ATOM 764 O O . THR A 1 91 ? -9.340 6.361 37.030 1.00 83.25 91 THR A O 1
ATOM 767 N N . ASN A 1 92 ? -10.559 6.043 35.160 1.00 86.12 92 ASN A N 1
ATOM 768 C CA . ASN A 1 92 ? -9.514 5.398 34.373 1.00 86.12 92 ASN A CA 1
ATOM 769 C C . ASN A 1 92 ? -8.933 6.393 33.361 1.00 86.12 92 ASN A C 1
ATOM 771 O O . ASN A 1 92 ? -9.671 7.031 32.613 1.00 86.12 92 ASN A O 1
ATOM 775 N N . PHE A 1 93 ? -7.609 6.511 33.324 1.00 72.88 93 PHE A N 1
ATOM 776 C CA . PHE A 1 93 ? -6.872 7.330 32.368 1.00 72.88 93 PHE A CA 1
ATOM 777 C C . PHE A 1 93 ? -6.241 6.433 31.312 1.00 72.88 93 PHE A C 1
ATOM 779 O O . PHE A 1 93 ? -5.410 5.575 31.623 1.00 72.88 93 PHE A O 1
ATOM 786 N N . PHE A 1 94 ? -6.608 6.668 30.055 1.00 84.88 94 PHE A N 1
ATOM 787 C CA . PHE A 1 94 ? -6.086 5.940 28.906 1.00 84.88 94 PHE A CA 1
ATOM 788 C C . PHE A 1 94 ? -5.216 6.852 28.041 1.00 84.88 94 PHE A C 1
ATOM 790 O O . PHE A 1 94 ? -5.580 7.996 27.771 1.00 84.88 94 PHE A O 1
ATOM 797 N N . VAL A 1 95 ? -4.084 6.332 27.563 1.00 71.06 95 VAL A N 1
ATOM 798 C CA . VAL A 1 95 ? -3.248 6.980 26.541 1.00 71.06 95 VAL A CA 1
ATOM 799 C C . VAL A 1 95 ? -3.035 5.984 25.412 1.00 71.06 95 VAL A C 1
ATOM 801 O O . VAL A 1 95 ? -2.585 4.862 25.642 1.00 71.06 95 VAL A O 1
ATOM 804 N N . SER A 1 96 ? -3.392 6.375 24.187 1.00 78.12 96 SER A N 1
ATOM 805 C CA . SER A 1 96 ? -3.286 5.521 22.992 1.00 78.12 96 SER A CA 1
ATOM 806 C C . SER A 1 96 ? -3.927 4.133 23.172 1.00 78.12 96 SER A C 1
ATOM 808 O O . SER A 1 96 ? -3.367 3.122 22.755 1.00 78.12 96 SER A O 1
ATOM 810 N N . GLY A 1 97 ? -5.082 4.079 23.847 1.00 75.38 97 GLY A N 1
ATOM 811 C CA . GLY A 1 97 ? -5.830 2.841 24.100 1.00 75.38 97 GLY A CA 1
ATOM 812 C C . GLY A 1 97 ? -5.256 1.934 25.196 1.00 75.38 97 GLY A C 1
ATOM 813 O O . GLY A 1 97 ? -5.834 0.886 25.466 1.00 75.38 97 GLY A O 1
ATOM 814 N N . LYS A 1 98 ? -4.150 2.311 25.854 1.00 61.97 98 LYS A N 1
ATOM 815 C CA . LYS A 1 98 ? -3.604 1.587 27.012 1.00 61.97 98 LYS A CA 1
ATOM 816 C C . LYS A 1 98 ? -4.006 2.277 28.311 1.00 61.97 98 LYS A C 1
ATOM 818 O O . LYS A 1 98 ? -3.894 3.499 28.418 1.00 61.97 98 LYS A O 1
ATOM 823 N N . LEU A 1 99 ? -4.457 1.494 29.295 1.00 76.81 99 LEU A N 1
ATOM 824 C CA . LEU A 1 99 ? -4.730 1.985 30.645 1.00 76.81 99 LEU A CA 1
ATOM 825 C C . LEU A 1 99 ? -3.408 2.406 31.290 1.00 76.81 99 LEU A C 1
ATOM 827 O O . LEU A 1 99 ? -2.514 1.585 31.481 1.00 76.81 99 LEU A O 1
ATOM 831 N N . MET A 1 100 ? -3.294 3.689 31.604 1.00 80.12 100 MET A N 1
ATOM 832 C CA . MET A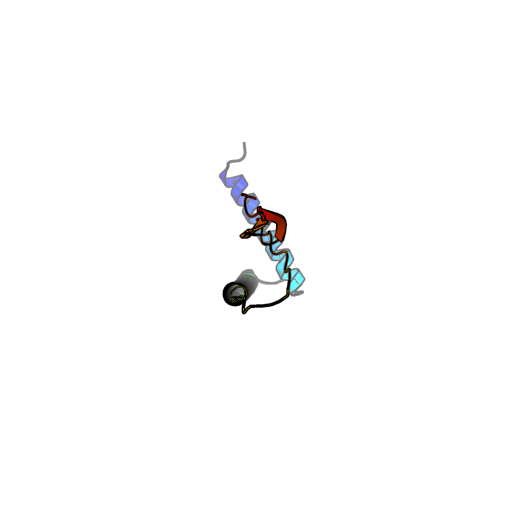 1 100 ? -2.102 4.263 32.223 1.00 80.12 100 MET A CA 1
ATOM 833 C C . MET A 1 100 ? -2.269 4.424 33.728 1.00 80.12 100 MET A C 1
ATOM 835 O O . MET A 1 100 ? -1.301 4.277 34.471 1.00 80.12 100 MET A O 1
ATOM 839 N N . GLN A 1 101 ? -3.480 4.740 34.187 1.00 72.62 101 GLN A N 1
ATOM 840 C CA . GLN A 1 101 ? -3.741 4.977 35.600 1.00 72.62 101 GLN A CA 1
ATOM 841 C C . GLN A 1 101 ? -5.209 4.731 35.935 1.00 72.62 101 GLN A C 1
ATOM 843 O O . GLN A 1 101 ? -6.094 5.141 35.191 1.00 72.62 101 GLN A O 1
ATOM 848 N N . THR A 1 102 ? -5.460 4.143 37.099 1.00 76.12 102 THR A N 1
ATOM 849 C CA . THR A 1 102 ? -6.785 4.103 37.721 1.00 76.12 102 THR A CA 1
ATOM 850 C C . THR A 1 102 ? -6.716 4.861 39.037 1.00 76.12 102 THR A C 1
ATOM 852 O O . THR A 1 102 ? -5.850 4.593 39.867 1.00 76.12 102 THR A O 1
ATOM 855 N N . ILE A 1 103 ? -7.615 5.825 39.224 1.00 83.31 103 ILE A N 1
ATOM 856 C CA . ILE A 1 103 ? -7.780 6.551 40.482 1.00 83.31 103 ILE A CA 1
ATOM 857 C C . ILE A 1 103 ? -9.151 6.198 41.039 1.00 83.31 103 ILE A C 1
ATOM 859 O O . ILE A 1 103 ? -10.169 6.545 40.444 1.00 83.31 103 ILE A O 1
ATOM 863 N N . THR A 1 104 ? -9.173 5.558 42.203 1.00 79.94 104 THR A N 1
ATOM 864 C CA . THR A 1 104 ? -10.407 5.307 42.949 1.00 79.94 104 THR A CA 1
ATOM 865 C C . THR A 1 104 ? -10.493 6.283 44.111 1.00 79.94 104 THR A C 1
ATOM 867 O O . THR A 1 104 ? -9.584 6.362 44.937 1.00 79.94 104 THR A O 1
ATOM 870 N N . LYS A 1 105 ? -11.586 7.042 44.167 1.00 79.44 105 LYS A N 1
ATOM 871 C CA . LYS A 1 105 ? -11.912 7.950 45.265 1.00 79.44 105 LYS A CA 1
ATOM 872 C C . LYS A 1 105 ? -13.077 7.380 46.057 1.00 79.44 105 LYS A C 1
ATOM 874 O O . LYS A 1 105 ? -14.088 6.983 45.483 1.00 79.44 105 LYS A O 1
ATOM 879 N N . TYR A 1 106 ? -12.931 7.398 47.375 1.00 80.12 106 TYR A N 1
ATOM 880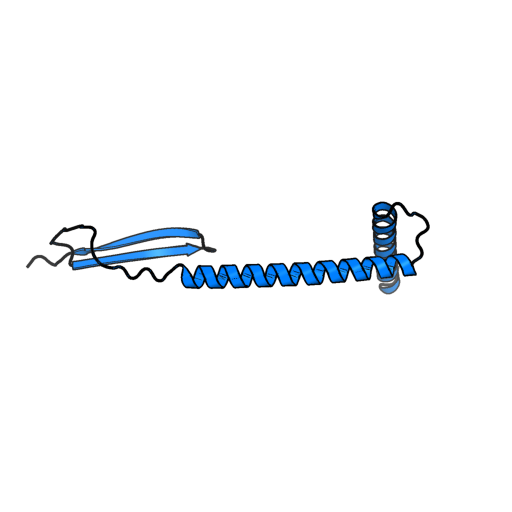 C CA . TYR A 1 106 ? -13.962 6.989 48.318 1.00 80.12 106 TYR A CA 1
ATOM 881 C C . TYR A 1 106 ? -14.490 8.228 49.026 1.00 80.12 106 TYR A C 1
ATOM 883 O O . TYR A 1 106 ? -13.715 9.004 49.591 1.00 80.12 106 TYR A O 1
ATOM 891 N N . LYS A 1 107 ? -15.806 8.418 48.999 1.00 79.00 107 LYS A N 1
ATOM 892 C CA . LYS A 1 107 ? -16.491 9.422 49.808 1.00 79.00 107 LYS A CA 1
ATOM 893 C C . LYS A 1 107 ? -17.166 8.707 50.964 1.00 79.00 107 LYS A C 1
ATOM 895 O O . LYS A 1 107 ? -18.059 7.890 50.748 1.00 79.00 107 LYS A O 1
ATOM 900 N N . TYR A 1 108 ? -16.748 9.021 52.179 1.00 78.88 108 TYR A N 1
ATOM 901 C CA . TYR A 1 108 ? -17.337 8.461 53.390 1.00 78.88 108 TYR A CA 1
ATOM 902 C C . TYR A 1 108 ? -18.550 9.288 53.825 1.00 78.88 108 TYR A C 1
ATOM 904 O O . TYR A 1 108 ? -18.672 10.469 53.484 1.00 78.88 108 TYR A O 1
ATOM 912 N N . LYS A 1 109 ? -19.481 8.659 54.541 1.00 81.12 109 LYS A N 1
ATOM 913 C CA . LYS A 1 109 ? -20.560 9.364 55.237 1.00 81.12 109 LYS A CA 1
ATOM 914 C C . LYS A 1 109 ? -19.920 10.265 56.300 1.00 81.12 109 LYS A C 1
ATOM 916 O O . LYS A 1 109 ? -19.009 9.834 56.999 1.00 81.12 109 LYS A O 1
ATOM 921 N N . GLU A 1 110 ? -20.356 11.518 56.390 1.00 72.62 110 GLU A N 1
ATOM 922 C CA . GLU A 1 110 ? -19.958 12.381 57.504 1.00 72.62 110 GLU A CA 1
ATOM 923 C C . GLU A 1 110 ? -20.572 11.797 58.780 1.00 72.62 110 GLU A C 1
ATOM 925 O O . GLU A 1 110 ? -21.781 11.556 58.830 1.00 72.62 110 GLU A O 1
ATOM 930 N N . ASN A 1 111 ? -19.737 11.504 59.776 1.00 58.66 111 ASN A N 1
ATOM 931 C CA . ASN A 1 111 ? -20.214 11.086 61.088 1.00 58.66 111 ASN A CA 1
ATOM 932 C C . ASN A 1 111 ? -20.831 12.317 61.767 1.00 58.66 111 ASN A C 1
ATOM 934 O O . ASN A 1 111 ? -20.092 13.228 62.139 1.00 58.66 111 ASN A O 1
ATOM 938 N N . ASN A 1 112 ? -22.160 12.346 61.884 1.00 48.97 112 ASN A N 1
ATOM 939 C CA . ASN A 1 112 ? -22.860 13.211 62.839 1.00 48.97 112 ASN A CA 1
ATOM 940 C C . ASN A 1 112 ? -22.743 12.632 64.249 1.00 48.97 112 ASN A C 1
ATOM 942 O O . ASN A 1 112 ? -22.908 11.396 64.377 1.00 48.97 112 ASN A O 1
#

Foldseek 3Di:
DDDPVNVVVVVVVVVVVVLLVVQCVVVVHNPDDPVNSVVVVVVVVVVVVVVVVVVVVVVVVVVVVVVVVPPPPPPDDDDPPPVFFPDKDWDFDDDPNDTDDIDIDTDGDPDD

Radius of gyration: 30.87 Å; chains: 1; bounding box: 52×39×85 Å

Sequence (112 aa):
MESRMDLVLKQEQSKYEQTRIRVTRHHNNRNMSDKEIIELLADEVEEYRNRIKEQEEHIKHLKDKQIQGEVVELDTTAEIIDNNIKEITTTNFFVSGKLMQTITKYKYKENN

pLDDT: mean 78.29, std 16.3, range [38.22, 95.06]